Protein AF-P72388-F1 (afdb_monomer_lite)

Foldseek 3Di:
DLVVLVVVLVVLVVVVLVVDDPVVPDPVVLVVLLVVLVVDDPVRLVPDDPVSSCSSVSSVSSVVSVVSVVVNVVVVVVVVD

Radius of gyration: 14.16 Å; chains: 1; bounding box: 32×24×43 Å

pLDDT: mean 86.88, std 7.09, range [53.09, 95.38]

Secondary structure (DSSP, 8-state):
-HHHHHHHHHHHHHTTGGG---TTS-HHHHHHHHHHHHT--HHHHHTS-HHHHHHHHHHHHHHHHHHHHHHHHHHHHHHH-

Sequence (81 aa):
SFMSICKKVEVIASMGLGTINVSHINRNRFLQLARLGENYDAYDFSRFELEKRYSLLIAFLVNHHQYLIDQLIEINDRILA

Organism: Staphylococcus aureus (NCBI:txid1280)

Structure (mmCIF, N/CA/C/O backbone):
data_AF-P72388-F1
#
_entry.id   AF-P72388-F1
#
loop_
_atom_site.group_PDB
_atom_site.id
_atom_site.type_symbol
_atom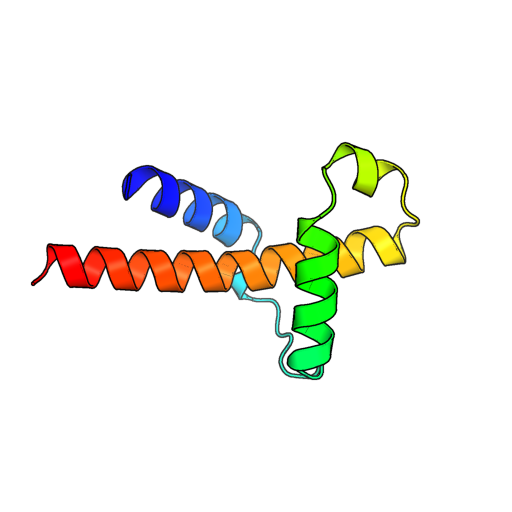_site.label_atom_id
_atom_site.label_alt_id
_atom_site.label_comp_id
_atom_site.label_asym_id
_atom_site.label_entity_id
_atom_site.label_seq_id
_atom_site.pdbx_PDB_ins_code
_atom_site.Cartn_x
_atom_site.Cartn_y
_atom_site.Cartn_z
_atom_site.occupancy
_atom_site.B_iso_or_equiv
_atom_site.auth_seq_id
_atom_site.auth_comp_id
_atom_site.auth_asym_id
_atom_site.auth_atom_id
_atom_site.pdbx_PDB_model_num
ATOM 1 N N . SER A 1 1 ? 14.713 3.590 -11.195 1.00 70.56 1 SER A N 1
ATOM 2 C CA . SER A 1 1 ? 15.431 2.629 -12.062 1.00 70.56 1 SER A CA 1
ATOM 3 C C . SER A 1 1 ? 14.840 1.242 -11.906 1.00 70.56 1 SER A C 1
ATOM 5 O O . SER A 1 1 ? 14.389 0.937 -10.812 1.00 70.56 1 SER A O 1
ATOM 7 N N . PHE A 1 2 ? 14.867 0.394 -12.939 1.00 76.25 2 PHE A N 1
ATOM 8 C CA . PHE A 1 2 ? 14.352 -0.989 -12.903 1.00 76.25 2 PHE A CA 1
ATOM 9 C C . PHE A 1 2 ? 14.729 -1.749 -11.612 1.00 76.25 2 PHE A C 1
ATOM 11 O O . PHE A 1 2 ? 13.859 -2.235 -10.896 1.00 76.25 2 PHE A O 1
ATOM 18 N N . MET A 1 3 ? 16.004 -1.687 -11.206 1.00 79.50 3 MET A N 1
ATOM 19 C CA . MET A 1 3 ? 16.495 -2.310 -9.967 1.00 79.50 3 MET A CA 1
ATOM 20 C C . MET A 1 3 ? 15.782 -1.865 -8.680 1.00 79.50 3 MET A C 1
ATOM 22 O O . MET A 1 3 ? 15.661 -2.659 -7.750 1.00 79.50 3 MET A O 1
ATOM 26 N N . SER A 1 4 ? 15.309 -0.616 -8.584 1.00 78.69 4 SER A N 1
ATOM 27 C CA . SER A 1 4 ? 14.562 -0.176 -7.397 1.00 78.69 4 SER A CA 1
ATOM 28 C C . SER A 1 4 ? 13.165 -0.788 -7.342 1.00 78.69 4 SER A C 1
ATOM 30 O O . SER A 1 4 ? 12.651 -1.009 -6.252 1.00 78.69 4 SER A O 1
ATOM 32 N N . ILE A 1 5 ? 12.551 -1.056 -8.498 1.00 79.56 5 ILE A N 1
ATOM 33 C CA . ILE A 1 5 ? 11.236 -1.704 -8.582 1.00 79.56 5 ILE A CA 1
ATOM 34 C C . ILE A 1 5 ? 11.385 -3.186 -8.245 1.00 79.56 5 ILE A C 1
ATOM 36 O O . ILE A 1 5 ? 10.651 -3.663 -7.388 1.00 79.56 5 ILE A O 1
ATOM 40 N N . CYS A 1 6 ? 12.399 -3.870 -8.789 1.00 81.31 6 CYS A N 1
ATOM 41 C CA . CYS A 1 6 ? 12.691 -5.262 -8.432 1.00 81.31 6 CYS A CA 1
ATOM 42 C C . CYS A 1 6 ? 12.878 -5.436 -6.919 1.00 81.31 6 CYS A C 1
ATOM 44 O O . CYS A 1 6 ? 12.236 -6.293 -6.323 1.00 81.31 6 CYS A O 1
ATOM 46 N N . LYS A 1 7 ? 13.662 -4.558 -6.272 1.00 84.38 7 LYS A N 1
ATOM 47 C CA . LYS A 1 7 ? 13.828 -4.578 -4.807 1.00 84.38 7 LYS A CA 1
ATOM 48 C C . LYS A 1 7 ? 12.510 -4.375 -4.056 1.00 84.38 7 LYS A C 1
ATOM 50 O O . LYS A 1 7 ? 12.265 -5.050 -3.064 1.00 84.38 7 LYS A O 1
ATOM 55 N N . LYS A 1 8 ? 11.650 -3.453 -4.509 1.00 83.06 8 LYS A N 1
ATOM 56 C CA . LYS A 1 8 ? 10.328 -3.238 -3.893 1.00 83.06 8 LYS A CA 1
ATOM 57 C C . LYS A 1 8 ? 9.433 -4.468 -4.042 1.00 83.06 8 LYS A C 1
ATOM 59 O O . LYS A 1 8 ? 8.792 -4.859 -3.073 1.00 83.06 8 LYS A O 1
ATOM 64 N N . VAL A 1 9 ? 9.412 -5.081 -5.225 1.00 82.25 9 VAL A N 1
ATOM 65 C CA . VAL A 1 9 ? 8.650 -6.309 -5.488 1.00 82.25 9 VAL A CA 1
ATOM 66 C C . VAL A 1 9 ? 9.159 -7.454 -4.618 1.00 82.25 9 VAL A C 1
ATOM 68 O O . VAL A 1 9 ? 8.344 -8.139 -4.017 1.00 82.25 9 VAL A O 1
ATOM 71 N N . GLU A 1 10 ? 10.474 -7.627 -4.487 1.00 84.06 10 GLU A N 1
ATOM 72 C CA . GLU A 1 10 ? 11.091 -8.673 -3.662 1.00 84.06 10 GLU A CA 1
ATOM 73 C C . GLU A 1 10 ? 10.736 -8.523 -2.176 1.00 84.06 10 GLU A C 1
ATOM 75 O O . GLU A 1 10 ? 10.279 -9.478 -1.546 1.00 84.06 10 GLU A O 1
ATOM 80 N N . VAL A 1 11 ? 10.850 -7.306 -1.630 1.00 82.75 11 VAL A N 1
ATOM 81 C CA . VAL A 1 11 ? 10.445 -6.999 -0.248 1.00 82.75 11 VAL A CA 1
ATOM 82 C C . VAL A 1 11 ? 8.965 -7.317 -0.030 1.00 82.75 11 VAL A C 1
ATOM 84 O O . VAL A 1 11 ? 8.619 -7.991 0.936 1.00 82.75 11 VAL A O 1
ATOM 87 N N . ILE A 1 12 ? 8.089 -6.893 -0.940 1.00 77.62 12 ILE A N 1
ATOM 88 C CA . ILE A 1 12 ? 6.643 -7.135 -0.845 1.00 77.62 12 ILE A CA 1
ATOM 89 C C . ILE A 1 12 ? 6.304 -8.628 -1.015 1.00 77.62 12 ILE A C 1
ATOM 91 O O . ILE A 1 12 ? 5.444 -9.153 -0.306 1.00 77.62 12 ILE A O 1
ATOM 95 N N . ALA A 1 13 ? 7.000 -9.339 -1.903 1.00 77.06 13 ALA A N 1
ATOM 96 C CA . ALA A 1 13 ? 6.817 -10.770 -2.127 1.00 77.06 13 ALA A CA 1
ATOM 97 C C . ALA A 1 13 ? 7.254 -11.596 -0.908 1.00 77.06 13 ALA A C 1
ATOM 99 O O . ALA A 1 13 ? 6.544 -12.521 -0.517 1.00 77.06 13 ALA A O 1
ATOM 100 N N . SER A 1 14 ? 8.360 -11.220 -0.254 1.00 84.19 14 SER A N 1
ATOM 101 C CA . SER A 1 14 ? 8.831 -11.872 0.979 1.00 84.19 14 SER A CA 1
ATOM 102 C C . SER A 1 14 ? 7.829 -11.799 2.139 1.00 84.19 14 SER A C 1
ATOM 104 O O . SER A 1 14 ? 7.852 -12.647 3.026 1.00 84.19 14 SER A O 1
ATOM 106 N N . MET A 1 15 ? 6.906 -10.831 2.108 1.00 81.62 15 MET A N 1
ATOM 107 C CA . MET A 1 15 ? 5.829 -10.694 3.094 1.00 81.62 15 MET A CA 1
ATOM 108 C C . MET A 1 15 ? 4.620 -11.598 2.798 1.00 81.62 15 MET A C 1
ATOM 110 O O . MET A 1 15 ? 3.655 -11.587 3.559 1.00 81.62 15 MET A O 1
ATOM 114 N N . GLY A 1 16 ? 4.627 -12.355 1.694 1.00 80.81 16 GLY A N 1
ATOM 115 C CA . GLY A 1 16 ? 3.522 -13.239 1.309 1.00 80.81 16 GLY A CA 1
ATOM 116 C C . GLY A 1 16 ? 2.279 -12.504 0.789 1.00 80.81 16 GLY A C 1
ATOM 117 O O . GLY A 1 16 ? 1.204 -13.085 0.705 1.00 80.81 16 GLY A O 1
ATOM 118 N N . LEU A 1 17 ? 2.390 -11.227 0.407 1.00 76.06 17 LEU A N 1
ATOM 119 C CA . LEU A 1 17 ? 1.239 -10.427 -0.045 1.00 76.06 17 LEU A CA 1
ATOM 120 C C . LEU A 1 17 ? 0.608 -10.963 -1.343 1.00 76.06 17 LEU A C 1
ATOM 122 O O . LEU A 1 17 ? -0.595 -10.813 -1.549 1.00 76.06 17 LEU A O 1
ATOM 126 N N . GLY A 1 18 ? 1.393 -11.645 -2.183 1.00 70.62 18 GLY A N 1
ATOM 127 C CA . GLY A 1 18 ? 0.912 -12.295 -3.405 1.00 70.62 18 GLY A CA 1
ATOM 128 C C . GLY A 1 18 ? -0.032 -13.482 -3.167 1.00 70.62 18 GLY A C 1
ATOM 129 O O . GLY A 1 18 ? -0.747 -13.871 -4.085 1.00 70.62 18 GLY A O 1
ATOM 130 N N . THR A 1 19 ? -0.085 -14.046 -1.953 1.00 78.12 19 THR A N 1
ATOM 131 C CA . THR A 1 19 ? -0.995 -15.162 -1.630 1.00 78.12 19 THR A CA 1
ATOM 132 C C . THR A 1 19 ? -2.342 -14.698 -1.077 1.00 78.12 19 THR A C 1
ATOM 134 O O . THR A 1 19 ? -3.226 -15.520 -0.836 1.00 78.12 19 THR A O 1
ATOM 137 N N . ILE A 1 20 ? -2.521 -13.393 -0.846 1.00 82.81 20 ILE A N 1
ATOM 138 C CA . ILE A 1 20 ? -3.763 -12.853 -0.293 1.00 82.81 20 ILE A CA 1
ATOM 139 C C . ILE A 1 20 ? -4.814 -12.792 -1.398 1.00 82.81 20 ILE A C 1
ATOM 141 O O . ILE A 1 20 ? -4.758 -11.966 -2.308 1.00 82.81 20 ILE A O 1
ATOM 145 N N . ASN A 1 21 ? -5.818 -13.657 -1.293 1.00 81.44 21 ASN A N 1
ATOM 146 C CA . ASN A 1 21 ? -6.944 -13.639 -2.207 1.00 81.44 21 ASN A CA 1
ATOM 147 C C . ASN A 1 21 ? -7.971 -12.584 -1.767 1.00 81.44 21 ASN A C 1
ATOM 149 O O . ASN A 1 21 ? -8.664 -12.781 -0.776 1.00 81.44 21 ASN A O 1
ATOM 153 N N . VAL A 1 22 ? -8.105 -11.499 -2.534 1.00 84.31 22 VAL A N 1
ATOM 154 C CA . VAL A 1 22 ? -9.112 -10.437 -2.324 1.00 84.31 22 VAL A CA 1
ATOM 155 C C . VAL A 1 22 ? -10.284 -10.500 -3.314 1.00 84.31 22 VAL A C 1
ATOM 157 O O . VAL A 1 22 ? -11.111 -9.592 -3.351 1.00 84.31 22 VAL A O 1
ATOM 160 N N . SER A 1 23 ? -10.395 -11.565 -4.119 1.00 85.38 23 SER A N 1
ATOM 161 C CA . SER A 1 23 ? -11.391 -11.678 -5.201 1.00 85.38 23 SER A CA 1
ATOM 162 C C . SER A 1 23 ? -12.839 -11.745 -4.710 1.00 85.38 23 SER A C 1
ATOM 164 O O . SER A 1 23 ? -13.767 -11.506 -5.477 1.00 85.38 23 SER A O 1
ATOM 166 N N . HIS A 1 24 ? -13.035 -12.086 -3.438 1.00 87.88 24 HIS A N 1
ATOM 167 C CA . HIS A 1 24 ? -14.336 -12.134 -2.779 1.00 87.88 24 HIS A CA 1
ATOM 168 C C . HIS A 1 24 ? -14.851 -10.740 -2.376 1.00 87.88 24 HIS A C 1
ATOM 170 O O . HIS A 1 24 ? -16.033 -10.579 -2.075 1.00 87.88 24 HIS A O 1
ATOM 176 N N . ILE A 1 25 ? -13.986 -9.721 -2.381 1.00 89.19 25 ILE A N 1
ATOM 177 C CA . ILE A 1 25 ? -14.348 -8.331 -2.102 1.00 89.19 25 ILE A CA 1
ATOM 178 C C . ILE A 1 25 ? -14.681 -7.645 -3.428 1.00 89.19 25 ILE A C 1
ATOM 180 O O . ILE A 1 25 ? -13.999 -7.826 -4.435 1.00 89.19 25 ILE A O 1
ATOM 184 N N . ASN A 1 26 ? -15.717 -6.801 -3.443 1.00 92.88 26 ASN A N 1
ATOM 185 C CA . ASN A 1 26 ? -16.001 -5.981 -4.617 1.00 92.88 26 ASN A CA 1
ATOM 186 C C . ASN A 1 26 ? -14.779 -5.116 -4.980 1.00 92.88 26 ASN A C 1
ATOM 188 O O . ASN A 1 26 ? -14.350 -4.274 -4.186 1.00 92.88 26 ASN A O 1
ATOM 192 N N . ARG A 1 27 ? -14.273 -5.281 -6.208 1.00 90.25 27 ARG A N 1
ATOM 193 C CA . ARG A 1 27 ? -13.054 -4.622 -6.701 1.00 90.25 27 ARG A CA 1
ATOM 194 C C . ARG A 1 27 ? -13.057 -3.106 -6.497 1.00 90.25 27 ARG A C 1
ATOM 196 O O . ARG A 1 27 ? -12.064 -2.555 -6.041 1.00 90.25 27 ARG A O 1
ATOM 203 N N . ASN A 1 28 ? -14.166 -2.425 -6.782 1.00 94.00 28 ASN A N 1
ATOM 204 C CA . ASN A 1 28 ? -14.232 -0.966 -6.664 1.00 94.00 28 ASN A CA 1
ATOM 205 C C . ASN A 1 28 ? -14.162 -0.505 -5.207 1.00 94.00 28 ASN A C 1
ATOM 207 O O . ASN A 1 28 ? -13.512 0.497 -4.916 1.00 94.00 28 ASN A O 1
ATOM 211 N N . ARG A 1 29 ? -14.797 -1.238 -4.285 1.00 91.56 29 ARG A N 1
ATOM 212 C CA . ARG A 1 29 ? -14.697 -0.953 -2.845 1.00 91.56 29 ARG A CA 1
ATOM 213 C C . ARG A 1 29 ? -13.288 -1.213 -2.325 1.00 91.56 29 ARG A C 1
ATOM 215 O O . ARG A 1 29 ? -12.758 -0.399 -1.578 1.00 91.56 29 ARG A O 1
ATOM 222 N N . PHE A 1 30 ? -12.667 -2.302 -2.767 1.00 93.44 30 PHE A N 1
ATOM 223 C CA . PHE A 1 30 ? -11.284 -2.611 -2.426 1.00 93.44 30 PHE A CA 1
ATOM 224 C C . PHE A 1 30 ? -10.320 -1.511 -2.900 1.00 93.44 30 PHE A C 1
ATOM 226 O O . PHE A 1 30 ? -9.513 -1.019 -2.117 1.00 93.44 30 PHE A O 1
ATOM 233 N N . LEU A 1 31 ? -10.466 -1.044 -4.145 1.00 93.12 31 LEU A N 1
ATOM 234 C CA . LEU A 1 31 ? -9.662 0.057 -4.686 1.00 93.12 31 LEU A CA 1
ATOM 235 C C . LEU A 1 31 ? -9.873 1.374 -3.931 1.00 93.12 31 LEU A C 1
ATOM 237 O O . LEU A 1 31 ? -8.923 2.130 -3.749 1.00 93.12 31 LEU A O 1
ATOM 241 N N . GLN A 1 32 ? -11.093 1.659 -3.468 1.00 93.69 32 GLN A N 1
ATOM 242 C CA . GLN A 1 32 ? -11.344 2.825 -2.614 1.00 93.69 32 GLN A CA 1
ATOM 243 C C . GLN A 1 32 ? -10.574 2.72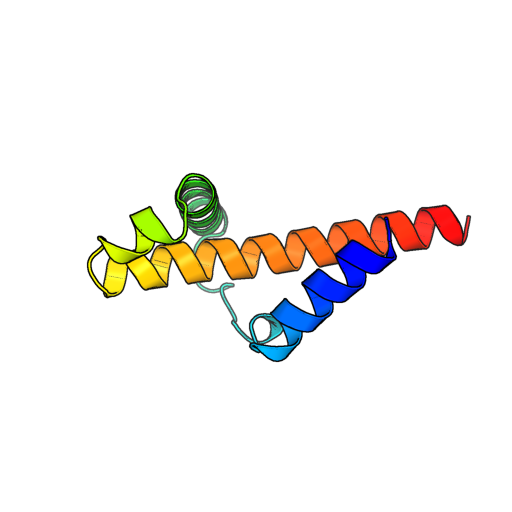6 -1.292 1.00 93.69 32 GLN A C 1
ATOM 245 O O . GLN A 1 32 ? -9.936 3.696 -0.894 1.00 93.69 32 GLN A O 1
ATOM 250 N N . LEU A 1 33 ? -10.575 1.555 -0.647 1.00 93.25 33 LEU A N 1
ATOM 251 C CA . LEU A 1 33 ? -9.802 1.321 0.578 1.00 93.25 33 LEU A CA 1
ATOM 252 C C . LEU A 1 33 ? -8.295 1.452 0.338 1.00 93.25 33 LEU A C 1
ATOM 254 O O . LEU A 1 33 ? -7.609 2.093 1.130 1.00 93.25 33 LEU A O 1
ATOM 258 N N . ALA A 1 34 ? -7.791 0.904 -0.769 1.00 94.12 34 ALA A N 1
ATOM 259 C CA . ALA A 1 34 ? -6.381 1.010 -1.133 1.00 94.12 34 ALA A CA 1
ATOM 260 C C . ALA A 1 34 ? -5.946 2.472 -1.326 1.00 94.12 34 ALA A C 1
ATOM 262 O O . ALA A 1 34 ? -4.929 2.884 -0.776 1.00 94.12 34 ALA A O 1
ATOM 263 N N . ARG A 1 35 ? -6.755 3.271 -2.035 1.00 93.81 35 ARG A N 1
ATOM 264 C CA . ARG A 1 35 ? -6.514 4.712 -2.239 1.00 93.81 35 ARG A CA 1
ATOM 265 C C . ARG A 1 35 ? -6.579 5.507 -0.942 1.00 93.81 35 ARG A C 1
ATOM 267 O O . ARG A 1 35 ? -5.827 6.453 -0.771 1.00 93.81 35 ARG A O 1
ATOM 274 N N . LEU A 1 36 ? -7.476 5.142 -0.024 1.00 93.19 36 LEU A N 1
ATOM 275 C CA . LEU A 1 36 ? -7.494 5.751 1.305 1.00 93.19 36 LEU A CA 1
ATOM 276 C C . LEU A 1 36 ? -6.191 5.452 2.048 1.00 93.19 36 LEU A C 1
ATOM 278 O O . LEU A 1 36 ? -5.615 6.370 2.616 1.00 93.19 36 LEU A O 1
ATOM 282 N N . GLY A 1 37 ? -5.718 4.204 2.004 1.00 90.75 37 GLY A N 1
ATOM 283 C CA . GLY A 1 37 ? -4.455 3.797 2.620 1.00 90.75 37 GLY A CA 1
ATOM 284 C C . GLY A 1 37 ? -3.222 4.495 2.038 1.00 90.75 37 GLY A C 1
ATOM 285 O O . GLY A 1 37 ? -2.289 4.768 2.780 1.00 90.75 37 GLY A O 1
ATOM 286 N N . GLU A 1 38 ? -3.239 4.832 0.747 1.00 91.88 38 GLU A N 1
ATOM 287 C CA . GLU A 1 38 ? -2.160 5.564 0.066 1.00 91.88 38 GLU A CA 1
ATOM 288 C C . GLU A 1 38 ? -1.981 7.005 0.575 1.00 91.88 38 GLU A C 1
ATOM 290 O O . GLU A 1 38 ? -0.886 7.551 0.494 1.00 91.88 38 GLU A O 1
ATOM 295 N N . ASN A 1 39 ? -3.029 7.613 1.141 1.00 90.88 39 ASN A N 1
ATOM 296 C CA . ASN A 1 39 ? -2.983 8.987 1.655 1.00 90.88 39 ASN A CA 1
ATOM 297 C C . ASN A 1 39 ? -2.417 9.099 3.083 1.00 90.88 39 ASN A C 1
ATOM 299 O O . ASN A 1 39 ? -2.424 10.196 3.642 1.00 90.88 39 ASN A O 1
ATOM 303 N N . TYR A 1 40 ? -2.004 7.988 3.698 1.00 92.62 40 TYR A N 1
ATOM 304 C CA . TYR A 1 40 ? -1.564 7.943 5.091 1.00 92.62 40 TYR A CA 1
ATOM 305 C C . TYR A 1 40 ? -0.124 7.449 5.204 1.00 92.62 40 TYR A C 1
ATOM 307 O O . TYR A 1 40 ? 0.244 6.433 4.612 1.00 92.62 40 TYR A O 1
ATOM 315 N N . ASP A 1 41 ? 0.664 8.112 6.047 1.00 89.50 41 ASP A N 1
ATOM 316 C CA . ASP A 1 41 ? 2.018 7.666 6.361 1.00 89.50 41 ASP A CA 1
ATOM 317 C C . ASP A 1 41 ? 2.022 6.653 7.515 1.00 89.50 41 ASP A C 1
ATOM 319 O O . ASP A 1 41 ? 1.047 6.473 8.252 1.00 89.50 41 ASP A O 1
ATOM 323 N N . ALA A 1 42 ? 3.164 5.992 7.733 1.00 87.75 42 ALA A N 1
ATOM 324 C CA . ALA A 1 42 ? 3.329 5.015 8.814 1.00 87.75 42 ALA A CA 1
ATOM 325 C C . ALA A 1 42 ? 2.965 5.584 10.202 1.00 87.75 42 ALA A C 1
ATOM 327 O O . ALA A 1 42 ? 2.447 4.857 11.058 1.00 87.75 42 ALA A O 1
ATOM 328 N N . TYR A 1 43 ? 3.208 6.883 10.409 1.00 90.94 43 TYR A N 1
ATOM 329 C CA . TYR A 1 43 ? 2.825 7.596 11.625 1.00 90.94 43 TYR A CA 1
ATOM 330 C C . TYR A 1 43 ? 1.302 7.691 11.779 1.00 90.94 43 TYR A C 1
ATOM 332 O O . TYR A 1 43 ? 0.788 7.394 12.857 1.00 90.94 43 TYR A O 1
ATOM 340 N N . ASP A 1 44 ? 0.563 8.005 10.716 1.00 90.88 44 ASP A N 1
ATOM 341 C CA . ASP A 1 44 ? -0.901 8.087 10.763 1.00 90.88 44 ASP A CA 1
ATOM 342 C C . ASP A 1 44 ? -1.523 6.722 11.052 1.00 90.88 44 ASP A C 1
ATOM 344 O O . ASP A 1 44 ? -2.363 6.590 11.947 1.00 90.88 44 ASP A O 1
ATOM 348 N N . PHE A 1 45 ? -1.030 5.678 10.379 1.00 89.44 45 PHE A N 1
ATOM 349 C CA . PHE A 1 45 ? -1.451 4.303 10.643 1.00 89.44 45 PHE A CA 1
ATOM 350 C C . PHE A 1 45 ? -1.234 3.898 12.103 1.00 89.44 45 PHE A C 1
ATOM 352 O O . PHE A 1 45 ? -2.034 3.136 12.644 1.00 89.44 45 PHE A O 1
ATOM 359 N N . SER A 1 46 ? -0.181 4.395 12.761 1.00 89.81 46 SER A N 1
ATOM 360 C CA . SER A 1 46 ? 0.104 4.078 14.168 1.00 89.81 46 SER A CA 1
ATOM 361 C C . SER A 1 46 ? -0.964 4.552 15.147 1.00 89.81 46 SER A C 1
ATOM 363 O O . SER A 1 46 ? -1.097 3.971 16.222 1.00 89.81 46 SER A O 1
ATOM 365 N N . ARG A 1 47 ? -1.753 5.556 14.754 1.00 94.12 47 ARG A N 1
ATOM 366 C CA . ARG A 1 47 ? -2.808 6.157 15.574 1.00 94.12 47 ARG A CA 1
ATOM 367 C C . ARG A 1 47 ? -4.186 5.543 15.328 1.00 94.12 47 ARG A C 1
ATOM 369 O O . ARG A 1 47 ? -5.142 5.938 15.987 1.00 94.12 47 ARG A O 1
ATOM 376 N N . PHE A 1 48 ? -4.319 4.644 14.354 1.00 94.06 48 PHE A N 1
ATOM 377 C CA . PHE A 1 48 ? -5.596 4.018 14.022 1.00 94.06 48 PHE A CA 1
ATOM 378 C C . PHE A 1 48 ? -5.862 2.785 14.882 1.00 94.06 48 PHE A C 1
ATOM 380 O O . PHE A 1 48 ? -4.948 2.027 15.203 1.00 94.06 48 PHE A O 1
ATOM 387 N N . GLU A 1 49 ?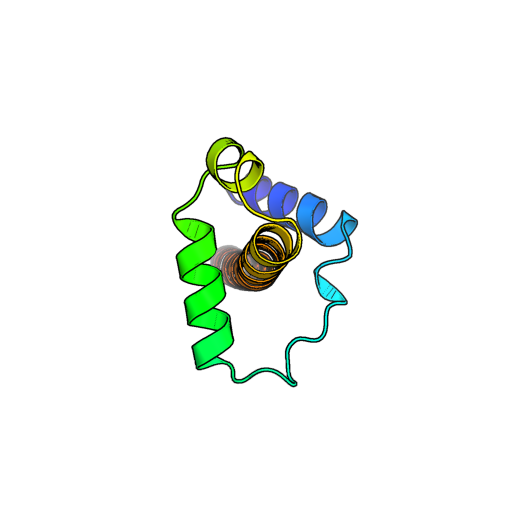 -7.147 2.552 15.153 1.00 95.38 49 GLU A N 1
ATOM 388 C CA . GLU A 1 49 ? -7.633 1.288 15.700 1.00 95.38 49 GLU A CA 1
ATOM 389 C C . GLU A 1 49 ? -7.184 0.106 14.842 1.00 95.38 49 GLU A C 1
ATOM 391 O O . GLU A 1 49 ? -7.106 0.201 13.611 1.00 95.38 49 GLU A O 1
ATOM 396 N N . LEU A 1 50 ? -6.920 -1.017 15.507 1.00 92.94 50 LEU A N 1
ATOM 397 C CA . LEU A 1 50 ? -6.252 -2.186 14.937 1.00 92.94 50 LEU A CA 1
ATOM 398 C C . LEU A 1 50 ? -6.928 -2.672 13.642 1.00 92.94 50 LEU A C 1
ATOM 400 O O . LEU A 1 50 ? -6.270 -2.844 12.616 1.00 92.94 50 LEU A O 1
ATOM 404 N N . GLU A 1 51 ? -8.255 -2.808 13.663 1.00 92.50 51 GLU A N 1
ATOM 405 C CA . GLU A 1 51 ? -9.047 -3.266 12.516 1.00 92.50 51 GLU A CA 1
ATOM 406 C C . GLU A 1 51 ? -8.939 -2.311 11.326 1.00 92.50 51 GLU A C 1
ATOM 408 O O . GLU A 1 51 ? -8.640 -2.732 10.206 1.00 92.50 51 GLU A O 1
ATOM 413 N N . LYS A 1 52 ? -9.126 -1.008 11.566 1.00 92.44 52 LYS A N 1
ATOM 414 C CA . LYS A 1 52 ? -9.030 0.026 10.527 1.00 92.44 52 LYS A CA 1
ATOM 415 C C . LYS A 1 52 ? -7.621 0.072 9.944 1.00 92.44 52 LYS A C 1
ATOM 417 O O . LYS A 1 52 ? -7.465 0.138 8.724 1.00 92.44 52 LYS A O 1
ATOM 422 N N . ARG A 1 53 ? -6.609 0.030 10.814 1.00 93.38 53 ARG A N 1
ATOM 423 C CA . ARG A 1 53 ? -5.195 0.068 10.443 1.00 93.38 53 ARG A CA 1
ATOM 424 C C . ARG A 1 53 ? -4.861 -1.064 9.485 1.00 93.38 53 ARG A C 1
ATOM 426 O O . ARG A 1 53 ? -4.396 -0.799 8.380 1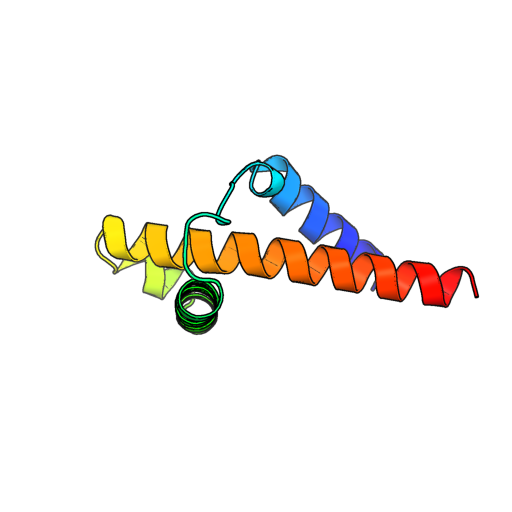.00 93.38 53 ARG A O 1
ATOM 433 N N . TYR A 1 54 ? -5.121 -2.304 9.890 1.00 91.31 54 TYR A N 1
ATOM 434 C CA . TYR A 1 54 ? -4.764 -3.465 9.081 1.00 91.31 54 TYR A CA 1
ATOM 435 C C . TYR A 1 54 ? -5.619 -3.586 7.821 1.00 91.31 54 TYR A C 1
ATOM 437 O O . TYR A 1 54 ? -5.082 -3.935 6.774 1.00 91.31 54 TYR A O 1
ATOM 445 N N . SER A 1 55 ? -6.902 -3.219 7.874 1.00 91.31 55 SER A N 1
ATOM 446 C CA . SER A 1 55 ? -7.773 -3.236 6.690 1.00 91.31 55 SER A CA 1
ATOM 447 C C . SER A 1 55 ? -7.263 -2.308 5.585 1.00 91.31 55 SER A C 1
ATOM 449 O O . SER A 1 55 ? -7.145 -2.718 4.431 1.00 91.31 55 SER A O 1
ATOM 451 N N . LEU A 1 56 ? -6.924 -1.064 5.937 1.00 93.69 56 LEU A N 1
ATOM 452 C CA . LEU A 1 56 ? -6.391 -0.086 4.985 1.00 93.69 56 LEU A CA 1
ATOM 453 C C . LEU A 1 56 ? -4.982 -0.460 4.516 1.00 93.69 56 LEU A C 1
ATOM 455 O O . LEU A 1 56 ? -4.689 -0.356 3.327 1.00 93.69 56 LEU A O 1
ATOM 459 N N . LEU A 1 57 ? -4.131 -0.932 5.431 1.00 91.88 57 LEU A N 1
ATOM 460 C CA . LEU A 1 57 ? -2.754 -1.298 5.112 1.00 91.88 57 LEU A CA 1
ATOM 461 C C . LEU A 1 57 ? -2.695 -2.497 4.157 1.00 91.88 57 LEU 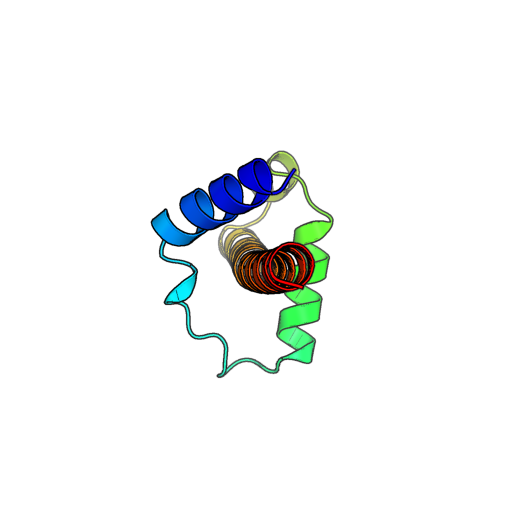A C 1
ATOM 463 O O . LEU A 1 57 ? -1.978 -2.442 3.163 1.00 91.88 57 LEU A O 1
ATOM 467 N N . ILE A 1 58 ? -3.473 -3.554 4.412 1.00 91.06 58 ILE A N 1
ATOM 468 C CA . ILE A 1 58 ? -3.543 -4.723 3.523 1.00 91.06 58 ILE A CA 1
ATOM 469 C C . ILE A 1 58 ? -4.096 -4.315 2.157 1.00 91.06 58 ILE A C 1
ATOM 471 O O . ILE A 1 58 ? -3.524 -4.697 1.136 1.00 91.06 58 ILE A O 1
ATOM 475 N N . ALA A 1 59 ? -5.166 -3.512 2.120 1.00 93.00 59 ALA A N 1
ATOM 476 C CA . ALA A 1 59 ? -5.741 -3.047 0.861 1.00 93.00 59 ALA A CA 1
ATOM 477 C C . ALA A 1 59 ? -4.722 -2.259 0.025 1.00 93.00 59 ALA A C 1
ATOM 479 O O . ALA A 1 59 ? -4.557 -2.528 -1.167 1.00 93.00 59 ALA A O 1
ATOM 480 N N . PHE A 1 60 ? -4.000 -1.335 0.662 1.00 92.94 60 PHE A N 1
ATOM 481 C CA . PHE A 1 60 ? -2.933 -0.569 0.028 1.00 92.94 60 PHE A CA 1
ATOM 482 C C . PHE A 1 60 ? -1.802 -1.474 -0.475 1.00 92.94 60 PHE A C 1
ATOM 484 O O . PHE A 1 60 ? -1.466 -1.422 -1.655 1.00 92.94 60 PHE A O 1
ATOM 491 N N . LEU A 1 61 ? -1.246 -2.332 0.384 1.00 90.94 61 LEU A N 1
ATOM 492 C CA . LEU A 1 61 ? -0.087 -3.166 0.054 1.00 90.94 61 LEU A CA 1
ATOM 493 C C . LEU A 1 61 ? -0.376 -4.157 -1.076 1.00 90.94 61 LEU A C 1
ATOM 495 O O . LEU A 1 61 ? 0.437 -4.295 -1.988 1.00 90.94 61 LEU A O 1
ATOM 499 N N . VAL A 1 62 ? -1.536 -4.817 -1.052 1.00 91.00 62 VAL A N 1
ATOM 500 C CA . VAL A 1 62 ? -1.936 -5.766 -2.103 1.00 91.00 62 VAL A CA 1
ATOM 501 C C . VAL A 1 62 ? -2.144 -5.045 -3.437 1.00 91.00 62 VAL A C 1
ATOM 503 O O . VAL A 1 62 ? -1.671 -5.519 -4.469 1.00 91.00 62 VAL A O 1
ATOM 506 N N . ASN A 1 63 ? -2.800 -3.881 -3.431 1.00 91.94 63 ASN A N 1
ATOM 507 C CA . ASN A 1 63 ? -2.971 -3.080 -4.644 1.00 91.94 63 ASN A CA 1
ATOM 508 C C . ASN A 1 63 ? -1.626 -2.556 -5.178 1.00 91.94 63 ASN A C 1
ATOM 510 O O . ASN A 1 63 ? -1.365 -2.609 -6.378 1.00 91.94 63 ASN A O 1
ATOM 514 N N . HIS A 1 64 ? -0.752 -2.085 -4.288 1.00 90.56 64 HIS A N 1
ATOM 515 C CA . HIS A 1 64 ? 0.564 -1.571 -4.655 1.00 90.56 64 HIS A CA 1
ATOM 516 C C . HIS A 1 64 ? 1.478 -2.677 -5.197 1.00 90.56 64 HIS A C 1
ATOM 518 O O . HIS A 1 64 ? 2.242 -2.440 -6.129 1.00 90.56 64 HIS A O 1
ATOM 524 N N . HIS A 1 65 ? 1.370 -3.901 -4.671 1.00 89.19 65 HIS A N 1
ATOM 525 C CA . HIS A 1 65 ? 2.080 -5.058 -5.211 1.00 89.19 65 HIS A CA 1
ATOM 526 C C . HIS A 1 65 ? 1.708 -5.328 -6.672 1.00 89.19 65 HIS A C 1
ATOM 528 O O . HIS A 1 65 ? 2.602 -5.466 -7.503 1.00 89.19 65 HIS A O 1
ATOM 534 N N . GLN A 1 66 ? 0.406 -5.350 -6.984 1.00 88.12 66 GLN A N 1
ATOM 535 C CA . GLN A 1 66 ? -0.089 -5.549 -8.352 1.00 88.12 66 GLN A CA 1
ATOM 536 C C . GLN A 1 66 ? 0.436 -4.454 -9.285 1.00 88.12 66 GLN A C 1
ATOM 538 O O . GLN A 1 66 ? 1.030 -4.762 -10.313 1.00 88.12 66 GLN A O 1
ATOM 543 N N . TYR A 1 67 ? 0.340 -3.190 -8.863 1.00 90.75 67 TYR A N 1
ATOM 544 C CA . TYR A 1 67 ? 0.879 -2.060 -9.621 1.00 90.75 67 TYR A CA 1
ATOM 545 C C . TYR A 1 67 ? 2.384 -2.193 -9.909 1.00 90.75 67 TYR A C 1
ATOM 547 O O . TYR A 1 67 ? 2.837 -1.902 -11.013 1.00 90.75 67 TYR A O 1
ATOM 555 N N . LEU A 1 68 ? 3.180 -2.638 -8.932 1.00 88.56 68 LEU A N 1
ATOM 556 C CA . LEU A 1 68 ? 4.619 -2.824 -9.128 1.00 88.56 68 LEU A CA 1
ATOM 557 C C . LEU A 1 68 ? 4.940 -3.980 -10.080 1.00 88.56 68 LEU A C 1
ATOM 559 O O . LEU A 1 68 ? 5.916 -3.876 -10.821 1.00 88.56 68 LEU A O 1
ATOM 563 N N . ILE A 1 69 ? 4.145 -5.053 -10.068 1.00 87.31 69 ILE A N 1
ATOM 564 C CA . ILE A 1 69 ? 4.263 -6.138 -11.051 1.00 87.31 69 ILE A CA 1
ATOM 565 C C . ILE A 1 69 ? 3.947 -5.609 -12.452 1.00 87.31 69 ILE A C 1
ATOM 567 O O . ILE A 1 69 ? 4.751 -5.823 -13.357 1.00 87.31 69 ILE A O 1
ATOM 571 N N . ASP A 1 70 ? 2.851 -4.863 -12.618 1.00 89.12 70 ASP A N 1
ATOM 572 C CA . ASP A 1 70 ? 2.471 -4.271 -13.909 1.00 89.12 70 ASP A CA 1
ATOM 573 C C . ASP A 1 70 ? 3.580 -3.351 -14.449 1.00 89.12 70 ASP A C 1
ATOM 575 O O . ASP A 1 70 ? 3.978 -3.454 -15.607 1.00 89.12 70 ASP A O 1
ATOM 579 N N . GLN A 1 71 ? 4.150 -2.504 -13.585 1.00 88.12 71 GLN A N 1
ATOM 580 C CA . GLN A 1 71 ? 5.291 -1.648 -13.928 1.00 88.12 71 GLN A CA 1
ATOM 581 C C . GLN A 1 71 ? 6.542 -2.450 -14.311 1.00 88.12 71 GLN A C 1
ATOM 583 O O . GLN A 1 71 ? 7.298 -2.043 -15.193 1.00 88.12 71 GLN A O 1
ATOM 588 N N . LEU A 1 72 ? 6.796 -3.578 -13.643 1.00 85.69 72 LEU A N 1
ATOM 589 C CA . LEU A 1 72 ? 7.941 -4.434 -13.943 1.00 85.69 72 LEU A CA 1
ATOM 590 C C . LEU A 1 72 ? 7.782 -5.098 -15.316 1.00 85.69 72 LEU A C 1
ATOM 592 O O . LEU A 1 72 ? 8.749 -5.112 -16.077 1.00 85.69 72 LEU A O 1
ATOM 596 N N . ILE A 1 73 ? 6.577 -5.576 -15.643 1.00 84.69 73 ILE A N 1
ATOM 597 C CA . ILE A 1 73 ? 6.238 -6.116 -16.968 1.00 84.69 73 ILE A CA 1
ATOM 598 C C . ILE A 1 73 ? 6.425 -5.033 -18.034 1.00 84.69 73 ILE A C 1
ATOM 600 O O . ILE A 1 73 ? 7.158 -5.251 -18.993 1.00 84.69 73 ILE A O 1
ATOM 604 N N . GLU A 1 74 ? 5.867 -3.838 -17.826 1.00 88.50 74 GLU A N 1
ATOM 605 C CA . GLU A 1 74 ? 5.969 -2.735 -18.788 1.00 88.50 74 GLU A CA 1
ATOM 606 C C . GLU A 1 74 ? 7.428 -2.334 -19.069 1.00 88.50 74 GLU A C 1
ATOM 608 O O . GLU A 1 74 ? 7.813 -2.101 -20.216 1.00 88.50 74 GLU A O 1
ATOM 613 N N . ILE A 1 75 ? 8.270 -2.260 -18.033 1.00 85.25 75 ILE A N 1
ATOM 614 C CA . ILE A 1 75 ? 9.693 -1.942 -18.209 1.00 85.2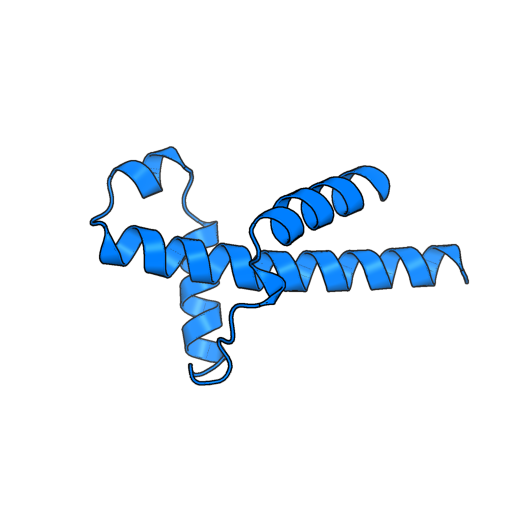5 75 ILE A CA 1
ATOM 615 C C . ILE A 1 75 ? 10.429 -3.089 -18.903 1.00 85.25 75 ILE A C 1
ATOM 617 O O . ILE A 1 75 ? 11.276 -2.826 -19.754 1.00 85.25 75 ILE A O 1
ATOM 621 N N . ASN A 1 76 ? 10.125 -4.339 -18.552 1.00 82.38 76 ASN A N 1
ATOM 622 C CA . ASN A 1 76 ? 10.716 -5.507 -19.197 1.00 82.38 76 ASN A CA 1
ATOM 623 C C . ASN A 1 76 ? 10.387 -5.539 -20.698 1.00 82.38 76 ASN A C 1
ATOM 625 O O . ASN A 1 76 ? 11.294 -5.702 -21.512 1.00 82.38 76 ASN A O 1
ATOM 629 N N . ASP A 1 77 ? 9.130 -5.290 -21.063 1.00 86.12 77 ASP A N 1
ATOM 630 C CA . ASP A 1 77 ? 8.686 -5.239 -22.458 1.00 86.12 77 ASP A CA 1
ATOM 631 C C . ASP A 1 77 ? 9.388 -4.119 -23.237 1.00 86.12 77 ASP A C 1
ATOM 633 O O . ASP A 1 77 ? 9.796 -4.323 -24.376 1.00 86.12 77 ASP A O 1
ATOM 637 N N . ARG A 1 78 ? 9.613 -2.952 -22.615 1.00 86.44 78 ARG A N 1
ATOM 638 C CA . ARG A 1 78 ? 10.370 -1.843 -23.229 1.00 86.44 78 ARG A CA 1
ATOM 639 C C . ARG A 1 78 ? 11.868 -2.115 -23.394 1.00 86.44 78 ARG A C 1
ATOM 641 O O . ARG A 1 78 ? 12.492 -1.451 -24.211 1.00 86.44 78 ARG A O 1
ATOM 648 N N . ILE A 1 79 ? 12.461 -2.989 -22.577 1.00 80.12 79 ILE A N 1
ATOM 649 C CA . ILE A 1 79 ? 13.889 -3.354 -22.662 1.00 80.12 79 ILE A CA 1
ATOM 650 C C . ILE A 1 79 ? 14.110 -4.472 -23.690 1.00 80.12 79 ILE A C 1
ATOM 652 O O . ILE A 1 79 ? 15.175 -4.533 -24.300 1.00 80.12 79 ILE A O 1
ATOM 656 N N . LEU A 1 80 ? 13.136 -5.375 -23.840 1.00 71.75 80 LEU A N 1
ATOM 657 C CA . LEU A 1 80 ? 13.186 -6.492 -24.788 1.00 71.75 80 LEU A CA 1
ATOM 658 C C . LEU A 1 80 ? 12.729 -6.116 -26.210 1.00 71.75 80 LEU A C 1
ATOM 660 O O . LEU A 1 80 ? 12.988 -6.892 -27.130 1.00 71.75 80 LEU A O 1
ATOM 664 N N . ALA A 1 81 ? 12.054 -4.974 -26.376 1.00 53.09 81 ALA A N 1
ATOM 665 C CA . ALA A 1 81 ? 11.691 -4.376 -27.666 1.00 53.09 81 ALA A CA 1
ATOM 666 C C . ALA A 1 81 ? 12.849 -3.572 -28.277 1.00 53.09 81 ALA A C 1
ATOM 668 O O . ALA A 1 81 ? 13.005 -3.646 -29.517 1.00 53.09 81 ALA A O 1
#